Protein AF-A0A9E7F7L8-F1 (afdb_monomer_lite)

Structure (mmCIF, N/CA/C/O backbone):
data_AF-A0A9E7F7L8-F1
#
_entry.id   AF-A0A9E7F7L8-F1
#
loop_
_atom_site.group_PDB
_atom_site.id
_atom_site.type_symbol
_atom_site.label_atom_id
_atom_site.label_alt_id
_atom_site.label_comp_id
_atom_site.label_asym_id
_atom_site.label_entity_id
_atom_site.label_seq_id
_atom_site.pdbx_PDB_ins_code
_atom_site.Cartn_x
_atom_site.Cartn_y
_atom_site.Cartn_z
_atom_site.occupancy
_atom_site.B_iso_or_equiv
_atom_site.auth_seq_id
_atom_site.auth_comp_id
_atom_site.auth_asym_id
_atom_site.auth_atom_id
_atom_site.pdbx_PDB_model_num
ATOM 1 N N . MET A 1 1 ? 1.283 8.457 15.708 1.00 52.03 1 MET A N 1
ATOM 2 C CA . MET A 1 1 ? 1.657 8.268 14.287 1.00 52.03 1 MET A CA 1
ATOM 3 C C . MET A 1 1 ? 2.910 7.419 14.284 1.00 52.03 1 MET A C 1
ATOM 5 O O . MET A 1 1 ? 3.833 7.788 14.993 1.00 52.03 1 MET A O 1
ATOM 9 N N . TYR A 1 2 ? 2.929 6.290 13.578 1.00 61.84 2 TYR A N 1
ATOM 10 C CA . TYR A 1 2 ? 4.109 5.425 13.494 1.00 61.84 2 TYR A CA 1
ATOM 11 C C . TYR A 1 2 ? 4.820 5.702 12.160 1.00 61.84 2 TYR A C 1
ATOM 13 O O . TYR A 1 2 ? 4.507 5.036 11.175 1.00 61.84 2 TYR A O 1
ATOM 21 N N . PRO A 1 3 ? 5.719 6.706 12.078 1.00 64.94 3 PRO A N 1
ATOM 22 C CA . PRO A 1 3 ? 6.368 7.094 10.820 1.00 64.94 3 PRO A CA 1
ATOM 23 C C . PRO A 1 3 ? 7.096 5.927 10.140 1.00 64.94 3 PRO A C 1
ATOM 25 O O . PRO A 1 3 ? 7.132 5.866 8.916 1.00 64.94 3 PRO A O 1
ATOM 28 N N . GLY A 1 4 ? 7.584 4.956 10.922 1.00 84.19 4 GLY A N 1
ATOM 29 C CA . GLY A 1 4 ? 8.210 3.745 10.395 1.00 84.19 4 GLY A CA 1
ATOM 30 C C . GLY A 1 4 ? 7.309 2.944 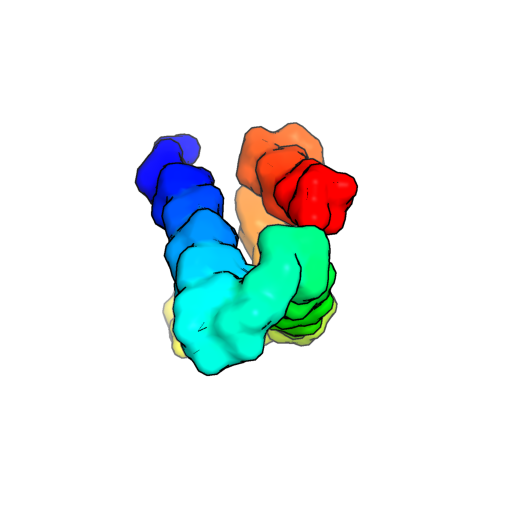9.453 1.00 84.19 4 GLY A C 1
ATOM 31 O O . GLY A 1 4 ? 7.795 2.455 8.444 1.00 84.19 4 GLY A O 1
ATOM 32 N N . VAL A 1 5 ? 5.996 2.874 9.704 1.00 89.19 5 VAL A N 1
ATOM 33 C CA . VAL A 1 5 ? 5.081 2.057 8.884 1.00 89.19 5 VAL A CA 1
ATOM 34 C C . VAL A 1 5 ? 5.021 2.565 7.445 1.00 89.19 5 VAL A C 1
ATOM 36 O O . VAL A 1 5 ? 5.064 1.774 6.509 1.00 89.19 5 VAL A O 1
ATOM 39 N N . TRP A 1 6 ? 4.954 3.882 7.255 1.00 91.19 6 TRP A N 1
ATOM 40 C CA . TRP A 1 6 ? 4.871 4.481 5.923 1.00 91.19 6 TRP A CA 1
ATOM 41 C C . TRP A 1 6 ? 6.173 4.323 5.152 1.00 91.19 6 TRP A C 1
ATOM 43 O O . TRP A 1 6 ? 6.157 3.951 3.981 1.00 91.19 6 TRP A O 1
ATOM 53 N N . THR A 1 7 ? 7.300 4.554 5.826 1.00 92.88 7 THR A N 1
ATOM 54 C CA . THR A 1 7 ? 8.623 4.357 5.236 1.00 92.88 7 THR A CA 1
ATOM 55 C C . THR A 1 7 ? 8.816 2.900 4.831 1.00 92.88 7 THR A C 1
ATOM 57 O O . THR A 1 7 ? 9.166 2.631 3.686 1.00 92.88 7 THR A O 1
ATOM 60 N N . THR A 1 8 ? 8.521 1.948 5.721 1.00 94.44 8 THR A N 1
ATOM 61 C CA . THR A 1 8 ? 8.605 0.514 5.415 1.00 94.44 8 THR A CA 1
ATOM 62 C C . THR A 1 8 ? 7.700 0.137 4.246 1.00 94.44 8 THR A C 1
ATOM 64 O O . THR A 1 8 ? 8.127 -0.601 3.367 1.00 94.44 8 THR A O 1
ATOM 67 N N . TYR A 1 9 ? 6.484 0.677 4.183 1.00 94.50 9 TYR A N 1
ATOM 68 C CA . TYR A 1 9 ? 5.553 0.417 3.087 1.00 94.50 9 TYR A CA 1
ATOM 69 C C . TYR A 1 9 ? 6.089 0.896 1.728 1.00 94.50 9 TYR A C 1
ATOM 71 O O . TYR A 1 9 ? 6.070 0.142 0.757 1.00 94.50 9 TYR A O 1
ATOM 79 N N . ILE A 1 10 ? 6.615 2.124 1.658 1.00 94.69 10 ILE A N 1
ATOM 80 C CA . ILE A 1 10 ? 7.220 2.668 0.430 1.00 94.69 10 ILE A CA 1
ATOM 81 C C . ILE A 1 10 ? 8.446 1.841 0.024 1.00 94.69 10 ILE A C 1
ATOM 83 O O . ILE A 1 10 ? 8.616 1.532 -1.154 1.00 94.69 10 ILE A O 1
ATOM 87 N N . LEU A 1 11 ? 9.275 1.435 0.991 1.00 96.62 11 LEU A N 1
ATOM 88 C CA . LEU A 1 11 ? 10.428 0.575 0.729 1.00 96.62 11 LEU A CA 1
ATOM 89 C C . LEU A 1 11 ? 10.003 -0.793 0.183 1.00 96.62 11 LEU A C 1
ATOM 91 O O . LEU A 1 11 ? 10.613 -1.263 -0.771 1.00 96.62 11 LEU A O 1
ATOM 95 N N . ILE A 1 12 ? 8.944 -1.409 0.719 1.00 97.31 12 ILE A N 1
ATOM 96 C CA . ILE A 1 12 ? 8.409 -2.676 0.194 1.00 97.31 12 ILE A CA 1
ATOM 97 C C . ILE A 1 12 ? 7.995 -2.521 -1.272 1.00 97.31 12 ILE A C 1
ATOM 99 O O . ILE A 1 12 ? 8.352 -3.373 -2.084 1.00 97.31 12 ILE A O 1
ATOM 103 N N . LEU A 1 13 ? 7.295 -1.441 -1.636 1.00 97.69 13 LEU A N 1
ATOM 104 C CA . LEU A 1 13 ? 6.918 -1.181 -3.032 1.00 97.69 13 LEU A CA 1
ATOM 105 C C . LEU A 1 13 ? 8.145 -1.026 -3.934 1.00 97.69 13 LEU A C 1
ATOM 107 O O . LEU A 1 13 ? 8.226 -1.662 -4.984 1.00 97.69 13 LEU A O 1
ATOM 111 N N . PHE A 1 14 ? 9.123 -0.232 -3.500 1.00 97.56 14 PHE A N 1
ATOM 112 C CA . PHE A 1 14 ? 10.349 0.008 -4.256 1.00 97.56 14 PHE A CA 1
ATOM 113 C C . PHE A 1 14 ? 11.173 -1.271 -4.461 1.00 97.56 14 PHE A C 1
ATOM 115 O O . PHE A 1 14 ? 11.576 -1.577 -5.583 1.00 97.56 14 PHE A O 1
ATOM 122 N N . PHE A 1 15 ? 11.383 -2.063 -3.407 1.00 98.38 15 PHE A N 1
ATOM 123 C CA . PHE A 1 15 ? 12.114 -3.326 -3.514 1.00 98.38 15 PHE A CA 1
ATOM 124 C C . PHE A 1 15 ? 11.337 -4.392 -4.289 1.00 98.38 15 PHE A C 1
ATOM 126 O O . PHE A 1 15 ? 11.956 -5.178 -5.000 1.00 98.38 15 PHE A O 1
ATOM 133 N N . SER A 1 16 ? 10.003 -4.398 -4.219 1.00 98.06 16 SER A N 1
ATOM 134 C CA . SER A 1 16 ? 9.178 -5.272 -5.065 1.00 98.06 16 SER A CA 1
ATOM 135 C C . SER A 1 16 ? 9.361 -4.930 -6.540 1.00 98.06 16 SER A C 1
ATOM 137 O O . SER A 1 16 ? 9.537 -5.826 -7.361 1.00 98.06 16 SER A O 1
ATOM 139 N N . TRP A 1 17 ? 9.397 -3.639 -6.877 1.00 98.38 17 TRP A N 1
ATOM 140 C CA . TRP A 1 17 ? 9.678 -3.187 -8.237 1.00 98.38 17 TRP A CA 1
ATOM 141 C C . TRP A 1 17 ? 11.083 -3.588 -8.702 1.00 98.38 17 TRP A C 1
ATOM 143 O O . TRP A 1 17 ? 11.217 -4.162 -9.782 1.00 98.38 17 TRP A O 1
ATOM 153 N N . LEU A 1 18 ? 12.116 -3.387 -7.873 1.00 98.25 18 LEU A N 1
ATOM 154 C CA . LEU A 1 18 ? 13.481 -3.839 -8.179 1.00 98.25 18 LEU A CA 1
ATOM 155 C C . LEU A 1 18 ? 13.564 -5.355 -8.377 1.00 98.25 18 LEU A C 1
ATOM 157 O O . LEU A 1 18 ? 14.258 -5.816 -9.284 1.00 98.25 18 LEU A O 1
ATOM 161 N N . LEU A 1 19 ? 12.858 -6.132 -7.554 1.00 98.38 19 LEU A N 1
ATOM 162 C CA . LEU A 1 19 ? 12.798 -7.586 -7.672 1.00 98.38 19 LEU A CA 1
ATOM 163 C C . LEU A 1 19 ? 12.152 -7.994 -8.996 1.00 98.38 19 LEU A C 1
ATOM 165 O O . LEU A 1 19 ? 12.726 -8.805 -9.716 1.00 98.38 19 LEU A O 1
ATOM 169 N N . VAL A 1 20 ? 11.005 -7.412 -9.354 1.00 98.25 20 VAL A N 1
ATOM 170 C CA . VAL A 1 20 ? 10.329 -7.712 -10.626 1.00 98.25 20 VAL A CA 1
ATOM 171 C C . VAL A 1 20 ? 11.216 -7.332 -11.814 1.00 98.25 20 VAL A C 1
ATOM 173 O O . VAL A 1 20 ? 11.377 -8.128 -12.740 1.00 98.25 20 VAL A O 1
ATOM 176 N N . LEU A 1 21 ? 11.845 -6.156 -11.775 1.00 98.00 21 LEU A N 1
ATOM 177 C CA . LEU A 1 21 ? 12.776 -5.708 -12.810 1.00 98.00 21 LEU A CA 1
ATOM 178 C C . LEU A 1 21 ? 13.946 -6.694 -12.974 1.00 98.00 21 LEU A C 1
ATOM 180 O O . LEU A 1 21 ? 14.261 -7.097 -14.091 1.00 98.00 21 LEU A O 1
ATOM 184 N N . SER A 1 22 ? 14.558 -7.110 -11.863 1.00 96.81 22 SER A N 1
ATOM 185 C CA . SER A 1 22 ? 15.769 -7.942 -11.864 1.00 96.81 22 SER A CA 1
ATOM 186 C C . SER A 1 22 ? 15.492 -9.396 -12.242 1.00 96.81 22 SER A C 1
ATOM 188 O O . SER A 1 22 ? 16.278 -10.000 -12.963 1.00 96.81 22 SER A O 1
ATOM 190 N N . VAL A 1 23 ? 14.384 -9.966 -11.760 1.00 97.56 23 VAL A N 1
ATOM 191 C CA . VAL A 1 23 ? 14.039 -11.380 -11.980 1.00 97.56 23 VAL A CA 1
ATOM 192 C C . VAL A 1 23 ? 13.477 -11.605 -13.381 1.00 97.56 23 VAL A C 1
ATOM 194 O O . VAL A 1 23 ? 13.828 -12.591 -14.023 1.00 97.56 23 VAL A O 1
ATOM 197 N N . PHE A 1 24 ? 12.618 -10.706 -13.869 1.00 95.56 24 PHE A N 1
ATOM 198 C CA . PHE A 1 24 ? 11.956 -10.877 -15.167 1.00 95.56 24 PHE A CA 1
ATOM 199 C C . PHE A 1 24 ? 12.671 -10.170 -16.324 1.00 95.56 24 PHE A C 1
ATOM 201 O O . PHE A 1 24 ? 12.313 -10.405 -17.475 1.00 95.56 24 PHE A O 1
ATOM 208 N N . GLY A 1 25 ? 13.643 -9.288 -16.054 1.00 94.69 25 GLY A N 1
ATOM 209 C CA . GLY A 1 25 ? 14.373 -8.545 -17.091 1.00 94.69 25 GLY A CA 1
ATOM 210 C C . GLY A 1 25 ? 13.473 -7.665 -17.969 1.00 94.69 25 GLY A C 1
ATOM 211 O O . GLY A 1 25 ? 13.811 -7.372 -19.114 1.00 94.69 25 GLY A O 1
ATOM 212 N N . CYS A 1 26 ? 12.294 -7.293 -17.464 1.00 96.75 26 CYS A N 1
ATOM 213 C CA . CYS A 1 26 ? 11.307 -6.517 -18.204 1.00 96.75 26 CYS A CA 1
ATOM 214 C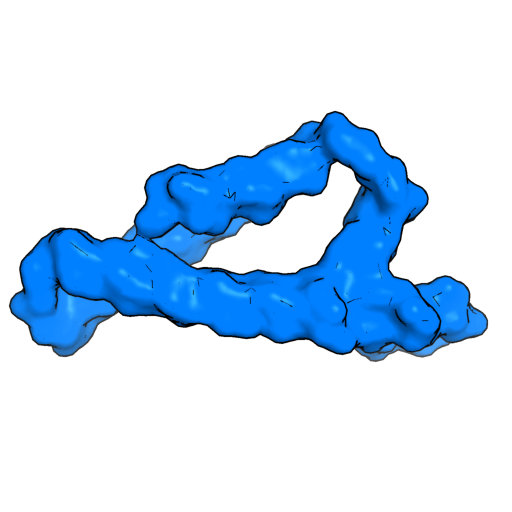 C . CYS A 1 26 ? 11.609 -5.012 -18.149 1.00 96.75 26 CYS A C 1
ATOM 216 O O . CYS A 1 26 ? 12.440 -4.543 -17.371 1.00 96.75 26 CYS A O 1
ATOM 218 N N . ASN A 1 27 ? 10.922 -4.230 -18.984 1.00 97.31 27 ASN A N 1
ATOM 219 C CA . ASN A 1 27 ? 11.065 -2.779 -18.939 1.00 97.31 27 ASN A CA 1
ATOM 220 C C . ASN A 1 27 ? 10.435 -2.195 -17.646 1.00 97.31 27 ASN A C 1
ATOM 222 O O . ASN A 1 27 ? 9.503 -2.787 -17.089 1.00 97.31 27 ASN A O 1
ATOM 226 N N . PRO A 1 28 ? 10.877 -1.002 -17.203 1.00 97.38 28 PRO A N 1
ATOM 227 C CA . PRO A 1 28 ? 10.369 -0.329 -16.005 1.00 97.38 2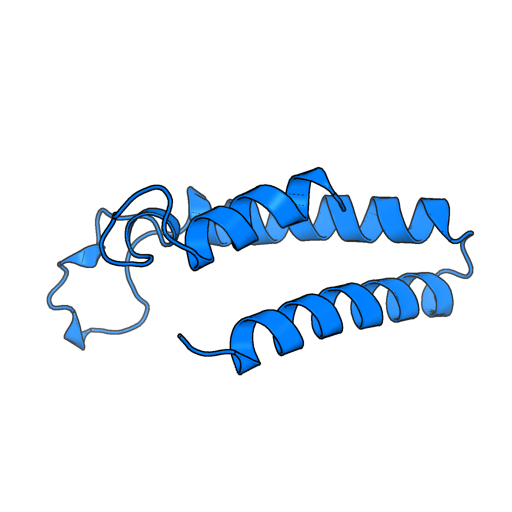8 PRO A CA 1
ATOM 228 C C . PRO A 1 28 ? 8.845 -0.199 -15.901 1.00 97.38 28 PRO A C 1
ATOM 230 O O . PRO A 1 28 ? 8.299 -0.333 -14.806 1.00 97.38 28 PRO A O 1
ATOM 233 N N . GLY A 1 29 ? 8.160 0.062 -17.021 1.00 97.31 29 GLY A N 1
ATOM 234 C CA . GLY A 1 29 ? 6.707 0.233 -17.056 1.00 97.31 29 GLY A CA 1
ATOM 235 C C . GLY A 1 29 ? 5.975 -1.071 -16.758 1.00 97.31 29 GLY A C 1
ATOM 236 O O . GLY A 1 29 ? 5.091 -1.103 -15.906 1.00 97.31 29 GLY A O 1
ATOM 237 N N . THR A 1 30 ? 6.403 -2.171 -17.382 1.00 97.62 30 THR A N 1
ATOM 238 C CA . THR A 1 30 ? 5.857 -3.507 -17.101 1.00 97.62 30 THR A CA 1
ATOM 239 C C . THR A 1 30 ? 6.092 -3.917 -15.648 1.00 97.62 30 THR A C 1
ATOM 241 O O . THR A 1 30 ? 5.179 -4.451 -15.018 1.00 97.62 30 THR A O 1
ATOM 244 N N . ALA A 1 31 ? 7.268 -3.622 -15.085 1.00 98.06 31 ALA A N 1
ATOM 245 C CA . ALA A 1 31 ? 7.544 -3.906 -13.679 1.00 98.06 31 ALA A CA 1
ATOM 246 C C . ALA A 1 31 ? 6.575 -3.164 -12.740 1.00 98.06 31 ALA A C 1
ATOM 248 O O . ALA A 1 31 ? 6.041 -3.772 -11.811 1.00 98.06 31 ALA A O 1
ATOM 249 N N . TRP A 1 32 ? 6.276 -1.887 -13.010 1.00 97.75 32 TRP A N 1
ATOM 250 C CA . TRP A 1 32 ? 5.273 -1.136 -12.246 1.00 97.75 32 TRP A CA 1
ATOM 251 C C . TRP A 1 32 ? 3.866 -1.710 -12.395 1.00 97.75 32 TRP A C 1
ATOM 253 O O . TRP A 1 32 ? 3.179 -1.867 -11.391 1.00 97.75 32 TRP A O 1
ATOM 263 N N . THR A 1 33 ? 3.455 -2.109 -13.603 1.00 97.62 33 THR A N 1
ATOM 264 C CA . THR A 1 33 ? 2.151 -2.761 -13.813 1.00 97.62 33 THR A CA 1
ATOM 265 C C . THR A 1 33 ? 2.007 -4.024 -12.965 1.00 97.62 33 THR A C 1
ATOM 267 O O . THR A 1 33 ? 0.978 -4.219 -12.321 1.00 97.62 33 THR A O 1
ATOM 270 N N . VAL A 1 34 ? 3.038 -4.872 -12.918 1.00 97.88 34 VAL A N 1
ATOM 271 C CA . VAL A 1 34 ? 3.023 -6.098 -12.105 1.00 97.88 34 VAL A CA 1
ATOM 272 C C . VAL A 1 34 ? 2.927 -5.769 -10.615 1.00 97.88 34 VAL A C 1
ATOM 274 O O . VAL A 1 34 ? 2.109 -6.366 -9.915 1.00 97.88 34 VAL A O 1
ATOM 277 N 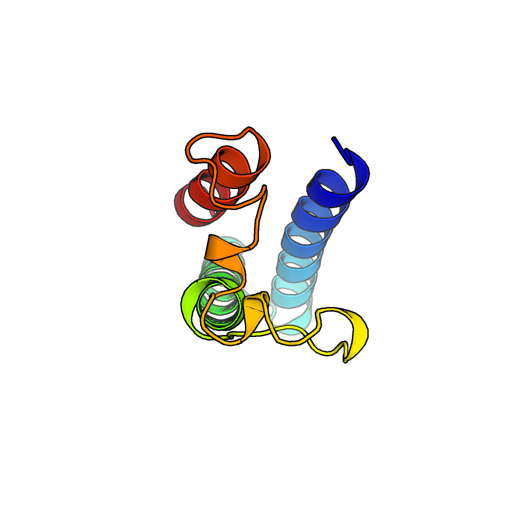N . VAL A 1 35 ? 3.718 -4.805 -10.128 1.00 98.12 35 VAL A N 1
ATOM 278 C CA . VAL A 1 35 ? 3.665 -4.370 -8.723 1.00 98.12 35 VAL A CA 1
ATOM 279 C C . VAL A 1 35 ? 2.295 -3.795 -8.376 1.00 98.12 35 VAL A C 1
ATOM 281 O O . VAL A 1 35 ? 1.770 -4.141 -7.323 1.00 98.12 35 VAL A O 1
ATOM 284 N N . ASN A 1 36 ? 1.687 -2.991 -9.252 1.00 97.81 36 ASN A N 1
ATOM 285 C CA . ASN A 1 36 ? 0.355 -2.425 -9.042 1.00 97.81 36 ASN A CA 1
ATOM 286 C C . ASN A 1 36 ? -0.721 -3.520 -8.953 1.00 97.81 36 ASN A C 1
ATOM 288 O O . ASN A 1 36 ? -1.468 -3.579 -7.980 1.00 97.81 36 ASN A O 1
ATOM 292 N N . LEU A 1 37 ? -0.743 -4.472 -9.891 1.00 98.06 37 LEU A N 1
ATOM 293 C CA . LEU A 1 37 ? -1.706 -5.581 -9.857 1.00 98.06 37 LEU A CA 1
ATOM 294 C C . LEU A 1 37 ? -1.547 -6.460 -8.608 1.00 98.06 37 LEU A C 1
ATOM 296 O O . LEU A 1 37 ? -2.540 -6.816 -7.968 1.00 98.06 37 LEU A O 1
ATOM 300 N N . ALA A 1 38 ? -0.308 -6.793 -8.237 1.00 97.94 38 ALA A N 1
ATOM 301 C CA . ALA A 1 38 ? -0.027 -7.565 -7.030 1.00 97.94 38 ALA A CA 1
ATOM 302 C C . ALA A 1 38 ? -0.433 -6.794 -5.767 1.00 97.94 38 ALA A C 1
ATOM 304 O O . ALA A 1 38 ? -1.067 -7.347 -4.866 1.00 97.94 38 ALA A O 1
ATOM 305 N N . HIS A 1 39 ? -0.108 -5.504 -5.717 1.00 98.00 39 HIS A N 1
ATOM 306 C CA . HIS A 1 39 ? -0.474 -4.612 -4.629 1.00 98.00 39 HIS A CA 1
ATOM 307 C C . HIS A 1 39 ? -1.987 -4.504 -4.467 1.00 98.00 39 HIS A C 1
ATOM 309 O O . HIS A 1 39 ? -2.479 -4.693 -3.354 1.00 98.00 39 HIS A O 1
ATOM 315 N N . PHE A 1 40 ? -2.727 -4.294 -5.556 1.00 97.25 40 PHE A N 1
ATOM 316 C CA . PHE A 1 40 ? -4.185 -4.271 -5.556 1.00 97.25 40 PHE A CA 1
ATOM 317 C C . PHE A 1 40 ? -4.757 -5.578 -5.001 1.00 97.25 40 PHE A C 1
ATOM 319 O O . PHE A 1 40 ? -5.547 -5.546 -4.061 1.00 97.25 40 PHE A O 1
ATOM 326 N N . ALA A 1 41 ? -4.321 -6.731 -5.517 1.00 97.94 41 ALA A N 1
ATOM 327 C CA . ALA A 1 41 ? -4.834 -8.028 -5.079 1.00 97.94 41 ALA A CA 1
ATOM 328 C C . ALA A 1 41 ? -4.593 -8.274 -3.578 1.00 97.94 41 ALA A C 1
ATOM 330 O O . ALA A 1 41 ? -5.512 -8.656 -2.850 1.00 97.94 41 A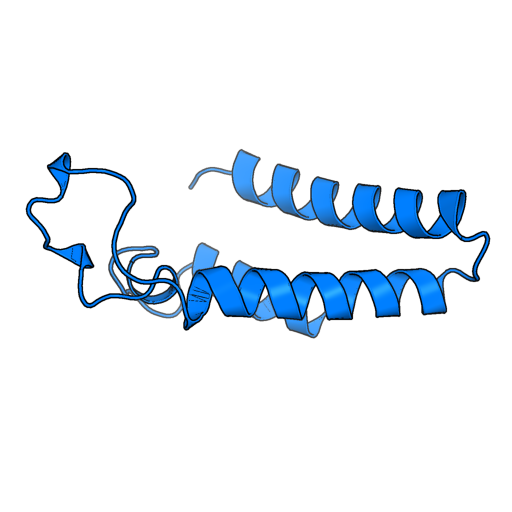LA A O 1
ATOM 331 N N . ILE A 1 42 ? -3.370 -8.013 -3.103 1.00 97.38 42 ILE A N 1
ATOM 332 C CA . ILE A 1 42 ? -2.984 -8.201 -1.700 1.00 97.38 42 ILE A CA 1
ATOM 333 C C . ILE A 1 42 ? -3.750 -7.224 -0.805 1.00 97.38 42 ILE A C 1
ATOM 335 O O . ILE A 1 42 ? -4.409 -7.640 0.149 1.00 97.38 42 ILE A O 1
ATOM 339 N N . THR A 1 43 ? -3.687 -5.925 -1.097 1.00 96.50 43 THR A N 1
ATOM 340 C CA . THR A 1 43 ? -4.302 -4.903 -0.240 1.00 96.50 43 THR A CA 1
ATOM 341 C C . THR A 1 43 ? -5.817 -5.010 -0.226 1.00 96.50 43 THR A C 1
ATOM 343 O O . THR A 1 43 ? -6.405 -4.887 0.844 1.00 96.50 43 THR A O 1
ATOM 346 N N . TYR A 1 44 ? -6.457 -5.329 -1.353 1.00 96.62 44 TYR A N 1
ATOM 347 C CA . TYR A 1 44 ? -7.894 -5.575 -1.392 1.00 96.62 44 TYR A CA 1
ATOM 348 C C . TYR A 1 44 ? -8.282 -6.773 -0.525 1.00 96.62 44 TYR A C 1
ATOM 350 O O . TYR A 1 44 ? -9.188 -6.667 0.305 1.00 96.62 44 TYR A O 1
ATOM 358 N N . HIS A 1 45 ? -7.566 -7.894 -0.654 1.00 97.56 45 HIS A N 1
ATOM 359 C CA . HIS A 1 45 ? -7.830 -9.077 0.160 1.00 97.56 45 HIS A CA 1
ATOM 360 C C . HIS A 1 45 ? -7.712 -8.767 1.657 1.00 97.56 45 HIS A C 1
ATOM 362 O O . HIS A 1 45 ? -8.632 -9.040 2.428 1.00 97.56 45 HIS A O 1
ATOM 368 N N . PHE A 1 46 ? -6.615 -8.151 2.089 1.00 96.44 46 PHE A N 1
ATOM 369 C CA . PHE A 1 46 ? -6.413 -7.879 3.510 1.00 96.44 46 PHE A CA 1
ATOM 370 C C . PHE A 1 46 ? -7.323 -6.775 4.041 1.00 96.44 46 PHE A C 1
ATOM 372 O O . PHE A 1 46 ? -7.955 -6.959 5.074 1.00 96.44 46 PHE A O 1
ATOM 379 N N . PHE A 1 47 ? -7.423 -5.637 3.358 1.00 96.75 47 PHE A N 1
ATOM 380 C CA . PHE A 1 47 ? -8.165 -4.497 3.887 1.00 96.75 47 PHE A CA 1
ATOM 381 C C . PHE A 1 47 ? -9.671 -4.632 3.721 1.00 96.75 47 PHE A C 1
ATOM 383 O O . PHE A 1 47 ? -10.396 -4.238 4.629 1.00 96.75 47 PHE A O 1
ATOM 390 N N . HIS A 1 48 ? -10.152 -5.202 2.619 1.00 96.88 48 HIS A N 1
ATOM 391 C CA . HIS A 1 48 ? -11.578 -5.180 2.292 1.00 96.88 48 HIS A CA 1
ATOM 392 C C . HIS A 1 48 ? -12.267 -6.543 2.383 1.00 96.88 48 HIS A C 1
ATOM 394 O O . HIS A 1 48 ? -13.489 -6.578 2.500 1.00 96.88 48 HIS A O 1
ATOM 400 N N . TRP A 1 49 ? -11.524 -7.655 2.385 1.00 96.88 49 TRP A N 1
ATOM 401 C CA . TRP A 1 49 ? -12.114 -8.995 2.492 1.00 96.88 49 TRP A CA 1
ATOM 402 C C . TRP A 1 49 ? -11.906 -9.642 3.863 1.00 96.88 49 TRP A C 1
ATOM 404 O O . TRP A 1 49 ? -12.831 -10.225 4.433 1.00 96.88 49 TRP A O 1
ATOM 414 N N . LYS A 1 50 ? -10.692 -9.568 4.418 1.00 97.06 50 LYS A N 1
ATOM 415 C CA . LYS A 1 50 ? -10.369 -10.195 5.704 1.00 97.06 50 LYS A CA 1
ATOM 416 C C . LYS A 1 50 ? -11.043 -9.457 6.861 1.00 97.06 50 LYS A C 1
ATOM 418 O O . LYS A 1 50 ? -10.931 -8.240 6.982 1.00 97.06 50 LYS A O 1
ATOM 423 N N . LYS A 1 51 ? -11.709 -10.230 7.724 1.00 96.31 51 LYS A N 1
ATOM 424 C CA . LYS A 1 51 ? -12.380 -9.776 8.949 1.00 96.31 51 LYS A CA 1
ATOM 425 C C . LYS A 1 51 ? -11.772 -10.404 10.201 1.00 96.31 51 LYS A C 1
ATOM 427 O O . LYS A 1 51 ? -11.109 -11.440 10.100 1.00 96.31 51 LYS A O 1
ATOM 432 N N . GLY A 1 52 ? -12.039 -9.793 11.355 1.00 94.50 52 GLY A N 1
ATOM 433 C CA . GLY A 1 52 ? -11.533 -10.242 12.653 1.00 94.50 52 GLY A CA 1
ATOM 434 C C . GLY A 1 52 ? -10.060 -9.913 12.867 1.00 94.50 52 GLY A C 1
ATOM 435 O O . GLY A 1 52 ? -9.423 -9.251 12.039 1.00 94.50 52 GLY A O 1
ATOM 436 N N . THR A 1 53 ? -9.515 -10.395 13.976 1.00 91.56 53 THR A N 1
ATOM 437 C CA . THR A 1 53 ? -8.078 -10.379 14.256 1.00 91.56 53 THR A CA 1
ATOM 438 C C . THR A 1 53 ? -7.581 -11.815 14.441 1.00 91.56 53 THR A C 1
ATOM 440 O O . THR A 1 53 ? -8.378 -12.720 14.688 1.00 91.56 53 THR A O 1
ATOM 443 N N . PRO A 1 54 ? -6.273 -12.077 14.287 1.00 86.25 54 PRO A N 1
ATOM 444 C CA . PRO A 1 54 ? -5.717 -13.394 14.587 1.00 86.25 54 PRO A CA 1
ATOM 445 C C . PRO A 1 54 ? -5.549 -13.641 16.099 1.00 86.25 54 PRO A C 1
ATOM 447 O O . PRO A 1 54 ? -5.032 -14.690 16.476 1.00 86.25 54 PRO A O 1
ATOM 450 N N . PHE A 1 55 ? -5.937 -12.689 16.956 1.00 85.12 55 PHE A N 1
ATOM 451 C CA . PHE A 1 55 ? -5.697 -12.725 18.395 1.00 85.12 55 PHE A CA 1
ATOM 452 C C . PHE A 1 55 ? -7.014 -12.910 19.152 1.00 85.12 55 PHE A C 1
ATOM 454 O O . PHE A 1 55 ? -7.979 -12.194 18.914 1.00 85.12 55 PHE A O 1
ATOM 461 N N . SER A 1 56 ? -7.049 -13.843 20.103 1.00 82.75 56 SER A N 1
ATOM 462 C CA . SER A 1 56 ? -8.237 -14.118 20.928 1.00 82.75 56 SER A CA 1
ATOM 463 C C . SER A 1 56 ? -8.552 -13.028 21.958 1.00 82.75 56 SER A C 1
ATOM 465 O O . SER A 1 56 ? -9.633 -13.026 22.544 1.00 82.75 56 SER A O 1
ATOM 467 N N . ASP A 1 57 ? -7.614 -12.109 22.193 1.00 87.38 57 ASP A N 1
ATOM 468 C CA . ASP A 1 57 ? -7.699 -11.098 23.254 1.00 87.38 57 ASP A CA 1
ATOM 469 C C . ASP A 1 57 ? -8.700 -9.976 22.937 1.00 87.38 57 ASP A C 1
ATOM 471 O O . ASP A 1 57 ? -9.052 -9.187 23.814 1.00 87.38 57 ASP A O 1
ATOM 475 N N . ASP A 1 58 ? -9.188 -9.906 21.695 1.00 88.00 58 ASP A N 1
ATOM 476 C CA . ASP A 1 58 ? -10.157 -8.902 21.258 1.00 88.00 58 ASP A CA 1
ATOM 477 C C . ASP A 1 58 ? -11.601 -9.197 21.702 1.00 88.00 58 ASP A C 1
ATOM 479 O O . ASP A 1 58 ? -12.492 -8.389 21.448 1.00 88.00 58 ASP A O 1
ATOM 483 N N . GLN A 1 59 ? -11.853 -10.337 22.359 1.00 90.38 59 GLN A N 1
ATOM 484 C CA . GLN A 1 59 ? -13.185 -10.777 22.804 1.00 90.38 59 GLN A CA 1
ATOM 485 C C . GLN A 1 59 ? -14.241 -10.756 21.679 1.00 90.38 59 GLN A C 1
ATOM 487 O O . GLN A 1 59 ? -15.439 -10.614 21.926 1.00 90.38 59 GLN A O 1
ATOM 492 N N . GLY A 1 60 ? -13.805 -10.888 20.424 1.00 90.12 60 GLY A N 1
ATOM 493 C CA . GLY A 1 60 ? -14.655 -10.910 19.242 1.00 90.12 60 GLY A CA 1
ATOM 494 C C . GLY A 1 60 ? -15.180 -9.550 18.780 1.00 90.12 60 GLY A C 1
ATOM 495 O O . GLY A 1 60 ? -15.993 -9.520 17.851 1.00 90.12 60 GLY A O 1
ATOM 496 N N . ILE A 1 61 ? -14.723 -8.426 19.352 1.00 91.12 61 ILE A N 1
ATOM 497 C CA . ILE A 1 61 ? -15.213 -7.082 18.978 1.00 91.12 61 ILE A CA 1
ATOM 498 C C . ILE A 1 61 ? -14.984 -6.760 17.493 1.00 91.12 61 ILE A C 1
ATOM 500 O O . ILE A 1 61 ? -15.733 -5.983 16.902 1.00 91.12 61 ILE A O 1
ATOM 504 N N . TYR A 1 62 ? -13.982 -7.383 16.868 1.00 93.88 62 TYR A N 1
ATOM 505 C CA . TYR A 1 62 ? -13.613 -7.147 15.473 1.00 93.88 62 TYR A CA 1
ATOM 506 C C . TYR A 1 62 ? -14.111 -8.221 14.498 1.00 93.88 62 TYR A C 1
ATOM 508 O O . TYR A 1 62 ? -13.895 -8.080 13.294 1.00 93.88 62 TYR A O 1
ATOM 516 N N . ASN A 1 63 ? -14.808 -9.267 14.958 1.00 93.88 63 ASN A N 1
ATOM 517 C CA . ASN A 1 63 ? -15.193 -10.423 14.127 1.00 93.88 63 ASN A CA 1
ATOM 518 C C . ASN A 1 63 ? -15.992 -10.044 12.872 1.00 93.88 63 ASN A C 1
ATOM 520 O O . ASN A 1 63 ? -15.863 -10.679 11.826 1.00 93.88 63 ASN A O 1
ATOM 524 N N . ASN A 1 64 ? -16.795 -8.984 12.964 1.00 95.00 64 ASN A N 1
ATOM 525 C CA . ASN A 1 64 ? -17.625 -8.507 11.859 1.00 95.00 64 ASN A CA 1
ATOM 526 C C . ASN A 1 64 ? -16.979 -7.388 11.031 1.00 95.00 64 ASN A C 1
ATOM 528 O O . ASN A 1 64 ? -17.527 -7.031 9.983 1.00 95.00 64 ASN A O 1
ATOM 532 N N . LEU A 1 65 ? -15.828 -6.873 11.469 1.00 96.69 65 LEU A N 1
ATOM 533 C CA . LEU A 1 65 ? -15.141 -5.733 10.875 1.00 96.69 65 LEU A CA 1
ATOM 534 C C . LEU A 1 65 ? -13.973 -6.191 10.010 1.00 96.69 65 LEU A C 1
ATOM 536 O O . LEU A 1 65 ? -13.128 -6.985 10.434 1.00 96.69 65 LEU A O 1
ATOM 540 N N . THR A 1 66 ? -13.907 -5.647 8.803 1.00 97.31 66 THR A N 1
ATOM 541 C CA . THR A 1 66 ? -12.749 -5.757 7.917 1.00 97.31 66 THR A 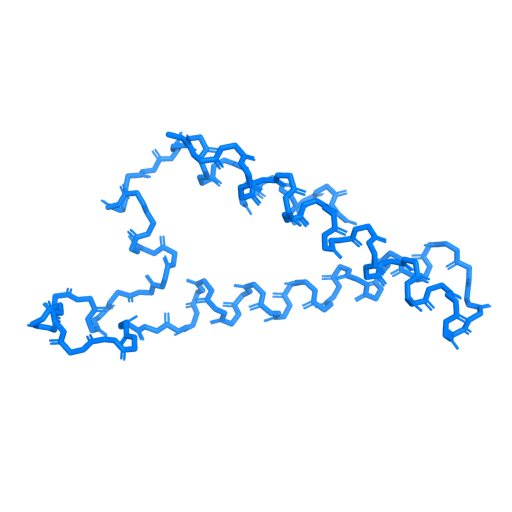CA 1
ATOM 542 C C . THR A 1 66 ? -11.546 -5.034 8.508 1.00 97.31 66 THR A C 1
ATOM 544 O O . THR A 1 66 ? -11.696 -4.116 9.318 1.00 97.31 66 THR A O 1
ATOM 547 N N . TRP A 1 67 ? -10.332 -5.389 8.089 1.00 95.81 67 TRP A N 1
ATOM 548 C CA . TRP A 1 67 ? -9.141 -4.684 8.575 1.00 95.81 67 TRP A CA 1
ATOM 549 C C . TRP A 1 67 ? -9.168 -3.196 8.216 1.00 95.81 67 TRP A C 1
ATOM 551 O O . TRP A 1 67 ? -8.724 -2.369 9.009 1.00 95.81 67 TRP A O 1
ATOM 561 N N . TRP A 1 68 ? -9.758 -2.827 7.075 1.00 96.69 68 TRP A N 1
ATOM 562 C CA . TRP A 1 68 ? -9.997 -1.427 6.740 1.00 96.69 68 TRP A CA 1
ATOM 563 C C . TRP A 1 68 ? -10.878 -0.727 7.769 1.00 96.69 68 TRP A C 1
ATOM 565 O O . TRP A 1 68 ? -10.588 0.401 8.154 1.00 96.69 68 TRP A O 1
ATOM 575 N N . GLU A 1 69 ? -11.960 -1.355 8.222 1.00 96.12 69 GLU A N 1
ATOM 576 C CA . GLU A 1 69 ? -12.870 -0.781 9.221 1.00 96.12 69 GLU A CA 1
ATOM 577 C C . GLU A 1 69 ? -12.206 -0.668 10.598 1.00 96.12 69 GLU A C 1
ATOM 579 O O . GLU A 1 69 ? -12.444 0.308 11.308 1.00 96.12 69 GLU A O 1
ATOM 584 N N . GLN A 1 70 ? -11.304 -1.591 10.934 1.00 94.94 70 GLN A N 1
ATOM 585 C CA . GLN A 1 70 ? -10.552 -1.576 12.192 1.00 94.94 70 GLN A CA 1
ATOM 586 C C . GLN A 1 70 ? -9.541 -0.413 12.273 1.00 94.94 70 GLN A C 1
ATOM 588 O O . GLN A 1 70 ? -9.310 0.132 13.355 1.00 94.94 70 GLN A O 1
ATOM 593 N N . ILE A 1 71 ? -8.961 0.026 11.145 1.00 93.88 71 ILE A N 1
ATOM 594 C CA . ILE A 1 71 ? -7.952 1.102 11.122 1.00 93.88 71 ILE A CA 1
ATOM 595 C C . ILE A 1 71 ? -8.500 2.401 11.720 1.00 93.88 71 ILE A C 1
ATOM 597 O O . ILE A 1 71 ? -9.548 2.910 11.310 1.00 93.88 71 ILE A O 1
ATOM 601 N N . ASP A 1 72 ? -7.734 2.972 12.652 1.00 94.25 72 ASP A N 1
ATOM 602 C CA . ASP A 1 72 ? -8.048 4.215 13.362 1.00 94.25 72 ASP A CA 1
ATOM 603 C C . ASP A 1 72 ? -9.474 4.231 13.958 1.00 94.25 72 ASP A C 1
ATOM 605 O O . ASP A 1 72 ? -10.122 5.281 14.007 1.00 94.25 72 ASP A O 1
ATOM 609 N N . ASN A 1 73 ? -9.974 3.070 14.405 1.00 92.44 73 ASN A N 1
ATOM 610 C CA . ASN A 1 73 ? -11.320 2.896 14.967 1.00 92.44 73 ASN A CA 1
ATOM 611 C C . ASN A 1 73 ? -12.436 3.361 14.014 1.00 92.44 73 ASN A C 1
ATOM 613 O O . ASN A 1 73 ? -13.358 4.067 14.423 1.00 92.44 73 ASN A O 1
ATOM 617 N N . GLY A 1 74 ? -12.317 3.069 12.718 1.00 92.69 74 GLY A N 1
ATOM 618 C CA . GLY A 1 74 ? -13.331 3.450 11.730 1.00 92.69 74 GLY A CA 1
ATOM 619 C C . GLY A 1 74 ? -13.357 4.938 11.355 1.00 92.69 74 GLY A C 1
ATOM 620 O O . GLY A 1 74 ? -14.128 5.327 10.473 1.00 92.69 74 GLY A O 1
ATOM 621 N N . LYS A 1 75 ? -12.526 5.791 11.978 1.00 95.50 75 LYS A N 1
ATOM 622 C CA . LYS A 1 75 ? -12.517 7.237 11.704 1.00 95.50 75 LYS A CA 1
ATOM 623 C C . LYS A 1 75 ? -12.077 7.502 10.272 1.00 95.50 75 LYS A C 1
ATOM 625 O O . LYS A 1 75 ? -10.975 7.134 9.880 1.00 95.50 75 LYS A O 1
ATOM 630 N N . GLN A 1 76 ? -12.924 8.183 9.508 1.00 93.12 76 GLN A N 1
ATOM 631 C CA . GLN A 1 76 ? -12.631 8.539 8.123 1.00 93.12 76 GLN A CA 1
ATOM 632 C C . GLN A 1 76 ? -11.625 9.689 8.030 1.00 93.12 76 GLN A C 1
ATOM 634 O O . GLN A 1 76 ? -11.459 10.472 8.964 1.00 93.12 76 GLN A O 1
ATOM 639 N N . LEU A 1 77 ? -10.954 9.793 6.878 1.00 91.56 77 LEU A N 1
ATOM 640 C CA . LEU A 1 77 ? -10.044 10.896 6.529 1.00 91.56 77 LEU A CA 1
ATOM 641 C C . LEU A 1 77 ? -8.886 11.132 7.513 1.00 91.56 77 LEU A C 1
ATOM 643 O O . LEU A 1 77 ? -8.253 12.194 7.496 1.00 91.56 77 LEU A O 1
ATOM 647 N N . THR A 1 78 ? -8.559 10.133 8.329 1.00 95.25 78 THR A N 1
ATOM 648 C CA . THR A 1 78 ? -7.338 10.139 9.124 1.00 95.25 78 THR A CA 1
ATOM 649 C C . THR A 1 78 ? -6.122 10.141 8.211 1.00 95.25 78 THR A C 1
ATOM 651 O O . THR A 1 78 ? -6.168 9.762 7.037 1.00 95.25 78 THR A O 1
ATOM 654 N N . ARG A 1 79 ? -4.990 10.566 8.766 1.00 92.81 79 ARG A N 1
ATOM 655 C CA . ARG A 1 79 ? -3.729 10.631 8.036 1.00 92.81 79 ARG A CA 1
ATOM 656 C C . ARG A 1 79 ? -3.337 9.262 7.436 1.00 92.81 79 ARG A C 1
ATOM 658 O O . ARG A 1 79 ? -2.896 9.226 6.292 1.00 92.81 79 ARG A O 1
ATOM 665 N N . ASN A 1 80 ? -3.560 8.157 8.156 1.00 92.31 80 ASN A N 1
ATOM 666 C CA . ASN A 1 80 ? -3.278 6.802 7.661 1.00 92.31 80 ASN A CA 1
ATOM 667 C C . ASN A 1 80 ? -4.234 6.380 6.545 1.00 92.31 80 ASN A C 1
ATOM 669 O O . ASN A 1 80 ? -3.778 5.885 5.519 1.00 92.31 80 ASN A O 1
ATOM 673 N N . ARG A 1 81 ? -5.544 6.612 6.702 1.00 93.44 81 ARG A N 1
ATOM 674 C CA . ARG A 1 81 ? -6.516 6.271 5.655 1.00 93.44 81 ARG A CA 1
ATOM 675 C C . ARG A 1 81 ? -6.262 7.053 4.376 1.00 93.44 81 ARG A C 1
ATOM 677 O O . ARG A 1 81 ? -6.260 6.459 3.311 1.00 93.44 81 ARG A O 1
ATOM 684 N N . LYS A 1 82 ? -5.958 8.352 4.477 1.00 94.38 82 LYS A N 1
ATOM 685 C CA . LYS A 1 82 ? -5.578 9.162 3.309 1.00 94.38 82 LYS A CA 1
ATOM 686 C C . LYS A 1 82 ? -4.362 8.580 2.596 1.00 94.38 82 LYS A C 1
ATOM 688 O O . LYS A 1 82 ? -4.401 8.429 1.384 1.00 94.38 82 LYS A O 1
ATOM 693 N N . PHE A 1 83 ? -3.318 8.217 3.339 1.00 93.88 83 PHE A N 1
ATOM 694 C CA . PHE A 1 83 ? -2.138 7.575 2.763 1.00 93.88 83 PHE A CA 1
ATOM 695 C C . PHE A 1 83 ? -2.498 6.270 2.033 1.00 93.88 83 PHE A C 1
ATOM 697 O O . PHE A 1 83 ? -2.199 6.130 0.851 1.00 93.88 83 PHE A O 1
ATOM 704 N N . LEU A 1 84 ? -3.205 5.354 2.701 1.00 94.19 84 LEU A N 1
ATOM 705 C CA . LEU A 1 84 ? -3.577 4.048 2.142 1.00 94.19 84 LEU A CA 1
ATOM 706 C C . LEU A 1 84 ? -4.559 4.139 0.965 1.00 94.19 84 LEU A C 1
ATOM 708 O O . LEU A 1 84 ? -4.575 3.242 0.132 1.00 94.19 84 LEU A O 1
ATOM 712 N N . THR A 1 85 ? -5.349 5.210 0.872 1.00 93.44 85 THR A N 1
ATOM 713 C CA . THR A 1 85 ? -6.212 5.481 -0.286 1.00 93.44 85 THR A CA 1
ATOM 714 C C . THR A 1 85 ? -5.446 6.112 -1.449 1.00 93.44 85 THR A C 1
ATOM 716 O O . THR A 1 85 ? -5.753 5.818 -2.597 1.00 93.44 85 THR A O 1
ATOM 719 N N . VAL A 1 86 ? -4.456 6.970 -1.184 1.00 94.00 86 VAL A N 1
ATOM 720 C CA . VAL A 1 86 ? -3.712 7.678 -2.240 1.00 94.00 86 VAL A CA 1
ATOM 721 C C . VAL A 1 86 ? -2.681 6.781 -2.919 1.00 94.00 86 VAL A C 1
ATOM 723 O O . VAL A 1 86 ? -2.530 6.872 -4.132 1.00 94.00 86 VAL A O 1
ATOM 726 N N . VAL A 1 87 ? -1.986 5.907 -2.182 1.00 93.44 87 VAL A N 1
ATOM 727 C CA . VAL A 1 87 ? -0.931 5.065 -2.778 1.00 93.44 87 VAL A CA 1
ATOM 728 C C . VAL A 1 87 ? -1.438 4.233 -3.967 1.00 93.44 87 VAL A C 1
ATOM 730 O O . VAL A 1 87 ? -0.837 4.374 -5.027 1.00 93.44 87 VAL A O 1
ATOM 733 N N . PRO A 1 88 ? -2.523 3.435 -3.870 1.00 91.06 88 PRO A N 1
ATOM 734 C CA . PRO A 1 88 ? -3.002 2.657 -5.016 1.00 91.06 88 PRO A CA 1
ATOM 735 C C . PRO A 1 88 ? -3.400 3.504 -6.237 1.00 91.06 88 PRO A C 1
ATOM 737 O O . PRO A 1 88 ? -3.479 2.974 -7.335 1.00 91.06 88 PRO A O 1
ATOM 740 N N . VAL A 1 89 ? -3.692 4.798 -6.055 1.00 91.38 89 VAL A N 1
ATOM 741 C CA . VAL A 1 89 ? -4.065 5.716 -7.148 1.00 91.38 89 VAL A CA 1
ATOM 742 C C . VAL A 1 89 ? -2.833 6.264 -7.873 1.00 91.38 89 VAL A C 1
ATOM 744 O O . VAL A 1 89 ? -2.913 6.603 -9.049 1.00 91.38 89 VAL A O 1
ATOM 747 N N . VAL A 1 90 ? -1.711 6.399 -7.163 1.00 92.06 90 VAL A N 1
ATOM 748 C CA . VAL A 1 90 ? -0.454 6.949 -7.699 1.00 92.06 90 VAL A CA 1
ATOM 749 C C . VAL A 1 90 ? 0.470 5.852 -8.240 1.00 92.06 90 VAL A C 1
ATOM 751 O O . VAL A 1 90 ? 1.326 6.150 -9.072 1.00 92.06 90 VAL A O 1
ATOM 754 N N . LEU A 1 91 ? 0.318 4.620 -7.744 1.00 88.62 91 LEU A N 1
ATOM 755 C CA . LEU A 1 91 ? 1.063 3.431 -8.170 1.00 88.62 91 LEU A CA 1
ATOM 756 C C . LEU A 1 91 ? 0.689 2.998 -9.595 1.00 88.62 91 LEU A C 1
ATOM 758 O O . LEU A 1 91 ? 1.607 2.566 -10.325 1.00 88.62 91 LEU A O 1
#

pLDDT: mean 93.56, std 7.22, range [52.03, 98.38]

Secondary structure (DSSP, 8-state):
--HHHHHHHHHHHHHHHHHHHHHH---HHHHHHHHHHHHHHHHHIIIII-BS-S-GGGTTTTTT-BHHHHGGGG-TT-HHHHHHHHHHHH-

InterPro domains:
  IPR007203 ORMDL family [PF04061] (2-91)
  IPR007203 ORMDL family [PTHR12665] (2-91)

Sequence (91 aa):
MYPGVWTTYILILFFSWLLVLSVFGCNPGTAWTVVNLAHFAITYHFFHWKKGTPFSDDQGIYNNLTWWEQIDNGKQLTRNRKFLTVVPVVL

Radius of gyration: 15.54 Å; chains: 1; bounding box: 33×25×42 Å

Organism: NCBI:txid320322

Foldseek 3Di:
DPVVVLVVVVVVLVVQLVCQCVVVVDDSVVSNVVSLVVCCVVCCCQQPPDWDDPDCPVVCPTRPPGNVCPPPVNDPPPPVNVSVVVVSVVD